Protein AF-A0A7C4NVC8-F1 (afdb_monomer_lite)

Foldseek 3Di:
DVVVVVVVCVVVVNDDPVVVVVVLVVLLVVLLVLLVVVVVVVADVVLSVLQNVLLVLLSVLQVVLVVVVHHCPPAADDDSVNLVVLSVVLVVCVVVPPVVSNVSSNVSSVRSNVRSVRSNVVSVVVVVVD

Sequence (130 aa):
MDALDGAVARLTDSVSKRGAFLDSTIDRLSDTIIILALIPLKYPSNIVITLLVSSLMVSYCRARAESLGLNLQSIGFVERAERILGIVITILVSYLNQALSIVTLLLLTILTVITFIHRFLYALSKLDNR

Structure (mmCIF, N/CA/C/O backbone):
data_AF-A0A7C4NVC8-F1
#
_entry.id   AF-A0A7C4NVC8-F1
#
loop_
_atom_site.group_PDB
_atom_site.id
_atom_site.type_symbol
_atom_site.label_atom_id
_atom_site.label_alt_id
_atom_site.label_comp_id
_atom_site.label_asym_id
_atom_site.label_entity_id
_atom_site.label_seq_id
_atom_site.pdbx_PDB_ins_code
_atom_site.Cartn_x
_atom_site.Cartn_y
_atom_site.Cartn_z
_atom_site.occupancy
_atom_site.B_iso_or_equiv
_atom_site.auth_seq_id
_atom_site.auth_comp_id
_atom_site.auth_asym_id
_atom_site.auth_atom_id
_atom_site.pdbx_PDB_model_num
ATOM 1 N N . MET A 1 1 ? -11.797 9.786 -5.385 1.00 43.50 1 MET A N 1
ATOM 2 C CA . MET A 1 1 ? -13.242 10.020 -5.190 1.00 43.50 1 MET A CA 1
ATOM 3 C C . MET A 1 1 ? -13.657 9.813 -3.726 1.00 43.50 1 MET A C 1
ATOM 5 O O . MET A 1 1 ? -14.548 10.521 -3.292 1.00 43.50 1 MET A O 1
ATOM 9 N N . ASP A 1 2 ? -12.924 9.040 -2.914 1.00 50.66 2 ASP A N 1
ATOM 10 C CA . ASP A 1 2 ? -13.241 8.769 -1.487 1.00 50.66 2 ASP A CA 1
ATOM 11 C C . ASP A 1 2 ? -13.295 9.970 -0.525 1.00 50.66 2 ASP A C 1
ATOM 13 O O . ASP A 1 2 ? -13.999 9.934 0.484 1.00 50.66 2 ASP A O 1
ATOM 17 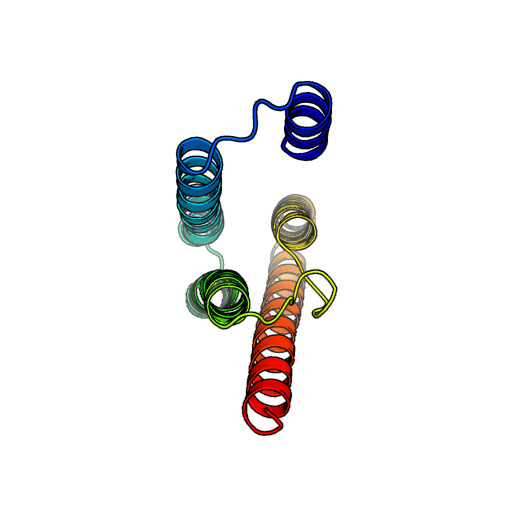N N . ALA A 1 3 ? -12.547 11.046 -0.788 1.00 47.88 3 ALA A N 1
ATOM 18 C CA . ALA A 1 3 ? -12.449 12.154 0.166 1.00 47.88 3 ALA A CA 1
ATOM 19 C C . ALA A 1 3 ? -13.758 12.959 0.293 1.00 47.88 3 ALA A C 1
ATOM 21 O O . ALA A 1 3 ? -14.071 13.447 1.380 1.00 47.88 3 ALA A O 1
ATOM 22 N N . LEU A 1 4 ? -14.521 13.083 -0.800 1.00 43.91 4 LEU A N 1
ATOM 23 C CA . LEU A 1 4 ? -15.762 13.862 -0.837 1.00 43.91 4 LEU A CA 1
ATOM 24 C C . LEU A 1 4 ? -16.954 13.044 -0.327 1.00 43.91 4 LEU A C 1
ATOM 26 O O . LEU A 1 4 ? -17.698 13.534 0.520 1.00 43.91 4 LEU A O 1
ATOM 30 N N . ASP A 1 5 ? -17.076 11.777 -0.728 1.00 57.44 5 ASP A N 1
ATOM 31 C CA . ASP A 1 5 ? -18.188 10.916 -0.300 1.00 57.44 5 ASP A CA 1
ATOM 32 C C . ASP A 1 5 ? -18.116 10.580 1.195 1.00 57.44 5 ASP A C 1
ATOM 34 O O . ASP A 1 5 ? -19.132 10.585 1.892 1.00 57.44 5 ASP A O 1
ATOM 38 N N . GLY A 1 6 ? -16.907 10.398 1.740 1.00 57.84 6 GLY A N 1
ATOM 39 C CA . GLY A 1 6 ? -16.717 10.217 3.179 1.00 57.84 6 GLY A CA 1
ATOM 40 C C . GLY A 1 6 ? -17.046 11.470 4.000 1.00 57.84 6 GLY A C 1
ATOM 41 O O . GLY A 1 6 ? -17.488 11.353 5.144 1.00 57.84 6 GLY A O 1
ATOM 42 N N . ALA A 1 7 ? -16.839 12.670 3.444 1.00 58.22 7 ALA A N 1
ATOM 43 C CA . ALA A 1 7 ? -17.200 13.927 4.101 1.00 58.22 7 ALA A CA 1
ATOM 44 C C . ALA A 1 7 ? -18.718 14.149 4.089 1.00 58.22 7 ALA A C 1
ATOM 46 O O . ALA A 1 7 ? -19.286 14.482 5.128 1.00 58.22 7 ALA A O 1
ATOM 47 N N . VAL A 1 8 ? -19.376 13.884 2.956 1.00 59.28 8 VAL A N 1
ATOM 48 C CA . VAL A 1 8 ? -20.838 13.963 2.829 1.00 59.28 8 VAL A CA 1
ATOM 49 C C . VAL A 1 8 ? -21.514 12.944 3.749 1.00 59.28 8 VAL A C 1
ATOM 51 O O . VAL A 1 8 ? -22.362 13.338 4.539 1.00 59.28 8 VAL A O 1
ATOM 54 N N . ALA A 1 9 ? -21.072 11.682 3.763 1.00 58.50 9 ALA A N 1
ATOM 55 C CA . ALA A 1 9 ? -21.668 10.635 4.600 1.00 58.50 9 ALA A CA 1
ATOM 56 C C . ALA A 1 9 ? -21.558 10.902 6.115 1.00 58.50 9 ALA A C 1
ATOM 58 O O . ALA A 1 9 ? -22.442 10.505 6.876 1.00 58.50 9 ALA A O 1
ATOM 59 N N . ARG A 1 10 ? -20.486 11.579 6.559 1.00 59.00 10 ARG A N 1
ATOM 60 C CA . ARG A 1 10 ? -20.319 12.031 7.955 1.00 59.00 10 ARG A CA 1
ATOM 61 C C . ARG A 1 10 ? -21.216 13.218 8.303 1.00 59.00 10 ARG A C 1
ATOM 63 O O . ARG A 1 10 ? -21.621 13.337 9.451 1.00 59.00 10 ARG A O 1
ATOM 70 N N . LEU A 1 11 ? -21.513 14.083 7.334 1.00 58.38 11 LEU A N 1
ATOM 71 C CA . LEU A 1 11 ? -22.423 15.220 7.505 1.00 58.38 11 LEU A CA 1
ATOM 72 C C . LEU A 1 11 ? -23.900 14.798 7.447 1.00 58.38 11 LEU A C 1
ATOM 74 O O . LEU A 1 11 ? -24.747 15.495 7.995 1.00 58.38 11 LEU A O 1
ATOM 78 N N . THR A 1 12 ? -24.209 13.666 6.807 1.00 64.19 12 THR A N 1
ATOM 79 C CA . THR A 1 12 ? -25.576 13.145 6.637 1.00 64.19 12 THR A CA 1
ATOM 80 C C . THR A 1 12 ? -25.936 11.996 7.584 1.00 64.19 12 THR A C 1
ATOM 82 O O . THR A 1 12 ? -26.975 11.370 7.393 1.00 64.19 12 THR A O 1
ATOM 85 N N . ASP A 1 13 ? -25.087 11.686 8.574 1.00 60.53 13 ASP A N 1
ATOM 86 C CA . ASP A 1 13 ? -25.258 10.585 9.546 1.00 60.53 13 ASP A CA 1
ATOM 87 C C . ASP A 1 13 ? -25.538 9.205 8.903 1.00 60.53 13 ASP A C 1
ATOM 89 O O . ASP A 1 13 ? -26.077 8.277 9.507 1.00 60.53 13 ASP A O 1
ATOM 93 N N . SER A 1 14 ? -25.147 9.041 7.638 1.00 61.00 14 SER A N 1
ATOM 94 C CA . SER A 1 14 ? -25.518 7.902 6.793 1.00 61.00 14 SER A CA 1
ATOM 95 C C . SER A 1 14 ? -24.422 6.834 6.710 1.00 61.00 14 SER A C 1
ATOM 97 O O . SER A 1 14 ? -24.427 5.992 5.806 1.00 61.00 14 SER A O 1
ATOM 99 N N . VAL A 1 15 ? -23.452 6.849 7.632 1.00 65.12 15 VAL A N 1
ATOM 100 C CA . VAL A 1 15 ? -22.343 5.884 7.654 1.00 65.12 15 VAL A CA 1
ATOM 101 C C . VAL A 1 15 ? -22.841 4.535 8.177 1.00 65.12 15 VAL A C 1
ATOM 103 O O . VAL A 1 15 ? -22.884 4.274 9.378 1.00 65.12 15 VAL A O 1
ATOM 106 N N . SER A 1 16 ? -23.215 3.635 7.266 1.00 82.88 16 SER A N 1
ATOM 107 C CA . SER A 1 16 ? -23.619 2.274 7.633 1.00 82.88 16 SER A CA 1
ATOM 108 C C . SER A 1 16 ? -22.412 1.339 7.780 1.00 82.88 16 SER A C 1
ATOM 110 O O . SER A 1 16 ? -21.500 1.335 6.951 1.00 82.88 16 SER A O 1
ATOM 112 N N . LYS A 1 17 ? -22.435 0.460 8.795 1.00 83.06 17 LYS A N 1
ATOM 113 C CA . LYS A 1 17 ? -21.409 -0.591 8.987 1.00 83.06 17 LYS A CA 1
ATOM 114 C C . LYS A 1 17 ? -21.258 -1.487 7.750 1.00 83.06 17 LYS A C 1
ATOM 116 O O . LYS A 1 17 ? -20.152 -1.883 7.400 1.00 83.06 17 LYS A O 1
ATOM 121 N N . ARG A 1 18 ? -22.376 -1.773 7.069 1.00 88.06 18 ARG A N 1
ATOM 122 C CA . ARG A 1 18 ? -22.405 -2.538 5.815 1.00 88.06 18 ARG A CA 1
ATOM 123 C C . ARG A 1 18 ? -21.678 -1.804 4.688 1.00 88.06 18 ARG A C 1
ATOM 125 O O . ARG A 1 18 ? -20.898 -2.434 3.983 1.00 88.06 18 ARG A O 1
ATOM 132 N N . GLY A 1 19 ? -21.926 -0.503 4.529 1.00 87.62 19 GLY A N 1
ATOM 133 C CA . GLY A 1 19 ? -21.266 0.330 3.524 1.00 87.62 19 GLY A CA 1
ATOM 134 C C . GLY A 1 19 ? -19.759 0.390 3.746 1.00 87.62 19 GLY A C 1
ATOM 135 O O . GLY A 1 19 ? -19.010 0.083 2.831 1.00 87.62 19 GLY A O 1
ATOM 136 N N . ALA A 1 20 ? -19.321 0.656 4.980 1.00 84.56 20 ALA A N 1
ATOM 137 C CA . ALA A 1 20 ? -17.898 0.685 5.323 1.00 84.56 20 ALA A CA 1
ATOM 138 C C . ALA A 1 20 ? -17.187 -0.660 5.060 1.00 84.56 20 ALA A C 1
ATOM 140 O O . ALA A 1 20 ? -16.057 -0.689 4.572 1.00 84.56 20 ALA A O 1
ATOM 141 N N . PHE A 1 21 ? -17.845 -1.789 5.351 1.00 87.50 21 PHE A N 1
ATOM 142 C CA . PHE A 1 21 ? -17.309 -3.116 5.033 1.00 87.50 21 PHE A CA 1
ATOM 143 C C . PHE A 1 21 ? -17.210 -3.361 3.520 1.00 87.50 21 PHE A C 1
ATOM 145 O O . PHE A 1 21 ? -16.195 -3.868 3.043 1.00 87.50 21 PHE A O 1
ATOM 152 N N . LEU A 1 22 ? -18.249 -2.997 2.764 1.00 91.12 22 LEU A N 1
ATOM 153 C CA . LEU A 1 22 ? -18.261 -3.155 1.311 1.00 91.12 22 LEU A CA 1
ATOM 154 C C . LEU A 1 22 ? -17.181 -2.291 0.651 1.00 91.12 22 LEU A C 1
ATOM 156 O O . LEU A 1 22 ? -16.371 -2.822 -0.098 1.00 91.12 22 LEU A O 1
ATOM 160 N N . ASP A 1 23 ? -17.149 -1.000 0.974 1.00 87.25 23 ASP A N 1
ATOM 161 C CA . ASP A 1 23 ? -16.194 -0.016 0.458 1.00 87.25 23 ASP A CA 1
ATOM 162 C C . ASP A 1 23 ? -14.752 -0.465 0.701 1.00 87.25 23 ASP A C 1
ATOM 164 O O . AS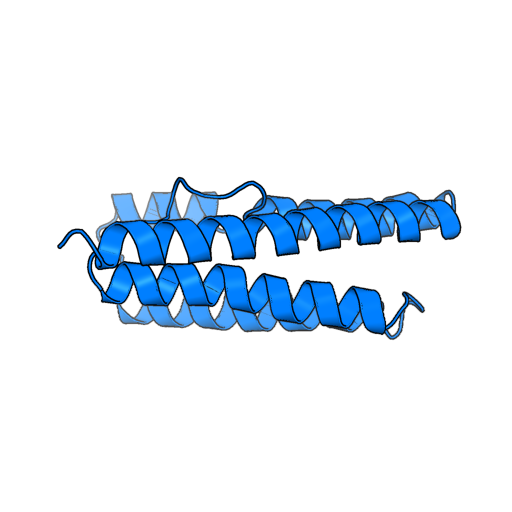P A 1 23 ? -13.981 -0.681 -0.235 1.00 87.25 23 ASP A O 1
ATOM 168 N N . SER A 1 24 ? -14.437 -0.790 1.960 1.00 86.88 24 SER A N 1
ATOM 169 C CA . SER A 1 24 ? -13.115 -1.299 2.300 1.00 86.88 24 SER A CA 1
ATOM 170 C C . SER A 1 24 ? -12.776 -2.582 1.540 1.00 86.88 24 SER A C 1
ATOM 172 O O . SER A 1 24 ? -11.658 -2.693 1.051 1.00 86.88 24 SER A O 1
ATOM 174 N N . THR A 1 25 ? -13.701 -3.529 1.375 1.00 92.25 25 THR A N 1
ATOM 175 C CA . THR A 1 25 ? -13.442 -4.775 0.630 1.00 92.25 25 THR A CA 1
ATOM 176 C C . THR A 1 25 ? -13.187 -4.521 -0.858 1.00 92.25 25 THR A C 1
ATOM 178 O O . THR A 1 25 ? -12.223 -5.056 -1.415 1.00 92.25 25 THR A O 1
ATOM 181 N N . ILE A 1 26 ? -14.013 -3.689 -1.499 1.00 94.50 26 ILE A N 1
ATOM 182 C CA . ILE A 1 26 ? -13.880 -3.346 -2.920 1.00 94.50 26 ILE A CA 1
ATOM 183 C C . ILE A 1 26 ? -12.582 -2.578 -3.178 1.00 94.50 26 ILE A C 1
ATOM 185 O O . ILE A 1 26 ? -11.913 -2.853 -4.174 1.00 94.50 26 ILE A O 1
ATOM 189 N N . ASP A 1 27 ? -12.151 -1.721 -2.254 1.00 90.31 27 ASP A N 1
ATOM 190 C CA . ASP A 1 27 ? -10.848 -1.061 -2.335 1.00 90.31 27 ASP A CA 1
ATOM 191 C C . ASP A 1 27 ? -9.686 -2.056 -2.417 1.00 90.31 27 ASP A C 1
ATOM 193 O O . ASP A 1 27 ? -8.798 -1.886 -3.249 1.00 90.31 27 ASP A O 1
ATOM 197 N N . ARG A 1 28 ? -9.689 -3.129 -1.608 1.00 93.38 28 ARG A N 1
ATOM 198 C CA . ARG A 1 28 ? -8.598 -4.130 -1.646 1.00 93.38 28 ARG A CA 1
ATOM 199 C C . ARG A 1 28 ? -8.618 -4.914 -2.952 1.00 93.38 28 ARG A C 1
ATOM 201 O O . ARG A 1 28 ? -7.554 -5.256 -3.471 1.00 93.38 28 ARG A O 1
ATOM 208 N N . LEU A 1 29 ? -9.807 -5.201 -3.483 1.00 95.81 29 LEU A N 1
ATOM 209 C CA . LEU A 1 29 ? -9.947 -5.843 -4.787 1.00 95.81 29 LEU A CA 1
ATOM 210 C C . LEU A 1 29 ? -9.413 -4.934 -5.904 1.00 95.81 29 LEU A C 1
ATOM 212 O O . LEU A 1 29 ? -8.623 -5.388 -6.730 1.00 95.81 29 LEU A O 1
ATOM 216 N N . SER A 1 30 ? -9.790 -3.655 -5.884 1.00 94.75 30 SER A N 1
ATOM 217 C CA . SER A 1 30 ? -9.317 -2.637 -6.827 1.00 94.75 30 SER A CA 1
ATOM 218 C C . SER A 1 30 ? -7.793 -2.503 -6.787 1.00 94.75 30 SER A C 1
ATOM 220 O O . SER A 1 30 ? -7.131 -2.669 -7.813 1.00 94.75 30 SER A O 1
ATOM 222 N N . ASP A 1 31 ? -7.214 -2.332 -5.595 1.00 93.81 31 ASP A N 1
ATOM 223 C CA . ASP A 1 31 ? -5.764 -2.234 -5.403 1.00 93.81 31 ASP A CA 1
ATOM 224 C C . ASP A 1 31 ? -5.043 -3.494 -5.919 1.00 93.81 31 ASP A C 1
ATOM 226 O O . ASP A 1 31 ? -3.996 -3.399 -6.561 1.00 93.81 31 ASP A O 1
ATOM 230 N N . THR A 1 32 ? -5.618 -4.680 -5.686 1.00 97.19 32 THR A N 1
ATOM 231 C CA . THR A 1 32 ? -5.059 -5.956 -6.162 1.00 97.19 32 THR A CA 1
ATOM 232 C C . THR A 1 32 ? -5.019 -6.017 -7.685 1.00 97.19 32 THR A C 1
ATOM 234 O O . THR A 1 32 ? -3.987 -6.374 -8.255 1.00 97.19 32 THR A O 1
ATOM 237 N N . ILE A 1 33 ? -6.113 -5.641 -8.351 1.00 98.00 33 ILE A N 1
ATOM 238 C CA . ILE A 1 33 ? -6.199 -5.624 -9.816 1.00 98.00 33 ILE A CA 1
ATOM 239 C C . ILE A 1 33 ? -5.197 -4.621 -10.398 1.00 98.00 33 ILE A C 1
ATOM 241 O O . ILE A 1 33 ? -4.451 -4.970 -11.314 1.00 98.00 33 ILE A O 1
ATOM 245 N N . ILE A 1 34 ? -5.136 -3.406 -9.841 1.00 97.12 34 ILE A N 1
ATOM 246 C CA . ILE A 1 34 ? -4.219 -2.347 -10.289 1.00 97.12 34 ILE A CA 1
ATOM 247 C C . ILE A 1 34 ? -2.761 -2.805 -10.177 1.00 97.12 34 ILE A C 1
ATOM 249 O O . ILE A 1 34 ? -1.990 -2.638 -11.122 1.00 97.12 34 ILE A O 1
ATOM 253 N N . ILE A 1 35 ? -2.372 -3.411 -9.051 1.00 98.25 35 ILE A N 1
ATOM 254 C CA . ILE A 1 35 ? -0.995 -3.879 -8.853 1.00 98.25 35 ILE A CA 1
ATOM 255 C C . ILE A 1 35 ? -0.682 -5.054 -9.790 1.00 98.25 35 ILE A C 1
ATOM 257 O O . ILE A 1 35 ? 0.361 -5.050 -10.442 1.00 98.25 35 ILE A O 1
ATOM 261 N N . LEU A 1 36 ? -1.577 -6.041 -9.917 1.00 98.31 36 LEU A N 1
ATOM 262 C CA . LEU A 1 36 ? -1.361 -7.194 -10.801 1.00 98.31 36 LEU A CA 1
ATOM 263 C C . LEU A 1 36 ? -1.269 -6.806 -12.281 1.00 98.31 36 LEU A C 1
ATOM 265 O O . LEU A 1 36 ? -0.532 -7.458 -13.024 1.00 98.31 36 LEU A O 1
ATOM 269 N N . ALA A 1 37 ? -1.941 -5.732 -12.705 1.00 97.88 37 ALA A N 1
ATOM 270 C CA . ALA A 1 37 ? -1.853 -5.211 -14.068 1.00 97.88 37 ALA A CA 1
ATOM 271 C C . ALA A 1 37 ? -0.425 -4.781 -14.467 1.00 97.88 37 ALA A C 1
ATOM 273 O O . ALA A 1 37 ? -0.117 -4.715 -15.656 1.00 97.88 37 ALA A O 1
ATOM 274 N N . LEU A 1 38 ? 0.490 -4.576 -13.512 1.00 98.06 38 LEU A N 1
ATOM 275 C CA . LEU A 1 38 ? 1.900 -4.301 -13.806 1.00 98.06 38 LEU A CA 1
ATOM 276 C C . LEU A 1 38 ? 2.636 -5.513 -14.415 1.00 98.06 38 LEU A C 1
ATOM 278 O O . LEU A 1 38 ? 3.593 -5.335 -15.169 1.00 98.06 38 LEU A O 1
ATOM 282 N N . ILE A 1 39 ? 2.187 -6.745 -14.152 1.00 98.00 39 ILE A N 1
ATOM 283 C CA . ILE A 1 39 ? 2.800 -7.964 -14.711 1.00 98.00 39 ILE A CA 1
ATOM 284 C C . ILE A 1 39 ? 2.661 -8.029 -16.243 1.00 98.00 39 ILE A C 1
ATOM 286 O O . ILE A 1 39 ? 3.685 -8.164 -16.921 1.00 98.00 39 ILE A O 1
ATOM 290 N N . PRO A 1 40 ? 1.454 -7.924 -16.842 1.00 97.56 40 PRO A N 1
ATOM 291 C CA . PRO A 1 40 ? 1.329 -7.898 -18.299 1.00 97.56 40 PRO A CA 1
ATOM 292 C C . PRO A 1 40 ? 2.021 -6.679 -18.931 1.00 97.56 40 PRO A C 1
ATOM 294 O O . PRO A 1 40 ? 2.500 -6.792 -20.059 1.00 97.56 40 PRO A O 1
ATOM 297 N N . LEU A 1 41 ? 2.188 -5.577 -18.185 1.00 96.50 41 LEU A N 1
ATOM 298 C CA . LEU A 1 41 ? 3.015 -4.418 -18.564 1.00 96.50 41 LEU A CA 1
ATOM 299 C C . LEU A 1 41 ? 4.535 -4.667 -18.470 1.00 96.50 41 LEU A C 1
ATOM 301 O O . LEU A 1 41 ? 5.325 -3.740 -18.630 1.00 96.50 41 LEU A O 1
ATOM 305 N N . LYS A 1 42 ? 4.961 -5.919 -18.255 1.00 96.50 42 LYS A N 1
ATOM 306 C CA . LYS A 1 42 ? 6.364 -6.366 -18.240 1.00 96.50 42 LYS A CA 1
ATOM 307 C C . LYS A 1 42 ? 7.202 -5.813 -17.083 1.00 96.50 42 LYS A C 1
ATOM 309 O O . LYS A 1 42 ? 8.430 -5.832 -17.162 1.00 96.50 42 LYS A O 1
ATOM 314 N N . TYR A 1 43 ? 6.574 -5.387 -15.986 1.00 98.19 43 TYR A N 1
ATOM 315 C CA . TYR A 1 43 ? 7.311 -5.132 -14.748 1.00 98.19 43 TYR A CA 1
ATOM 316 C C . TYR A 1 43 ? 7.758 -6.446 -14.085 1.00 98.19 43 TYR A C 1
ATOM 318 O O . TYR A 1 43 ? 7.074 -7.466 -14.219 1.00 98.19 43 TYR A O 1
ATOM 326 N N . PRO A 1 44 ? 8.886 -6.451 -13.346 1.00 98.06 44 PRO A N 1
ATOM 327 C CA . PRO A 1 44 ? 9.388 -7.662 -12.704 1.00 98.06 44 PRO A CA 1
ATOM 328 C C . PRO A 1 44 ? 8.380 -8.224 -11.693 1.00 98.06 44 PRO A C 1
ATOM 330 O O . PRO A 1 44 ? 8.003 -7.555 -10.727 1.00 98.06 44 PRO A O 1
ATOM 333 N N . SER A 1 45 ? 7.944 -9.467 -11.909 1.00 98.19 45 SER A N 1
ATOM 334 C CA . SER A 1 45 ? 6.867 -10.096 -11.133 1.00 98.19 45 SER A CA 1
ATOM 335 C C . SER A 1 45 ? 7.191 -10.198 -9.644 1.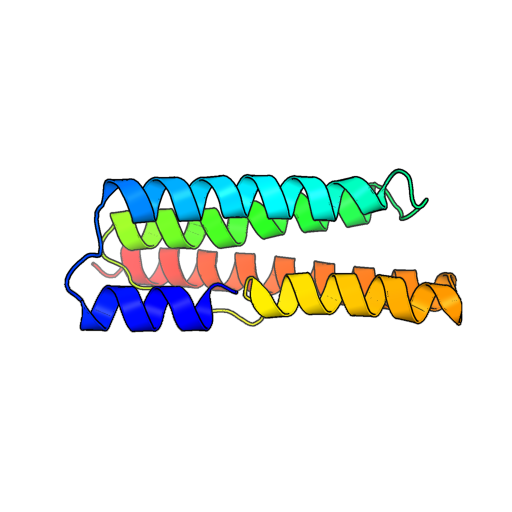00 98.19 45 SER A C 1
ATOM 337 O O . SER A 1 45 ? 6.309 -10.005 -8.817 1.00 98.19 45 SER A O 1
ATOM 339 N N . ASN A 1 46 ? 8.455 -10.425 -9.285 1.00 98.25 46 ASN A N 1
ATOM 340 C CA . ASN A 1 46 ? 8.919 -10.443 -7.900 1.00 98.25 46 ASN A CA 1
ATOM 341 C C . ASN A 1 46 ? 8.654 -9.112 -7.174 1.00 98.25 46 ASN A C 1
ATOM 343 O O . ASN A 1 46 ? 8.198 -9.120 -6.031 1.00 98.25 46 ASN A O 1
ATOM 347 N N . ILE A 1 47 ? 8.888 -7.975 -7.835 1.00 98.38 47 ILE A N 1
ATOM 348 C CA . ILE A 1 47 ? 8.637 -6.643 -7.264 1.00 98.38 47 ILE A CA 1
ATOM 349 C C . ILE A 1 47 ? 7.131 -6.418 -7.133 1.00 98.38 47 ILE A C 1
ATOM 351 O O . ILE A 1 47 ? 6.656 -6.026 -6.069 1.00 98.38 47 ILE A O 1
ATOM 355 N N . VAL A 1 48 ? 6.371 -6.735 -8.185 1.00 98.56 48 VAL A N 1
ATOM 356 C CA . VAL A 1 48 ? 4.912 -6.564 -8.205 1.00 98.56 48 VAL A CA 1
ATOM 357 C C . VAL A 1 48 ? 4.230 -7.409 -7.124 1.00 98.56 48 VAL A C 1
ATOM 359 O O . VAL A 1 48 ? 3.395 -6.901 -6.379 1.00 98.56 48 VAL A O 1
ATOM 362 N N . ILE A 1 49 ? 4.620 -8.678 -6.982 1.00 98.62 49 ILE A N 1
ATOM 363 C CA . ILE A 1 49 ? 4.099 -9.580 -5.946 1.00 98.62 49 ILE A CA 1
ATOM 364 C C . ILE A 1 49 ? 4.469 -9.062 -4.550 1.00 98.62 49 ILE A C 1
ATOM 366 O O . ILE A 1 49 ? 3.623 -9.060 -3.657 1.00 98.62 49 ILE A O 1
ATOM 370 N N . THR A 1 50 ? 5.695 -8.563 -4.359 1.00 98.56 50 THR A N 1
ATOM 371 C CA . THR A 1 50 ? 6.123 -7.981 -3.075 1.00 98.56 50 THR A CA 1
ATOM 372 C C . THR A 1 50 ? 5.298 -6.744 -2.719 1.00 98.56 50 THR A C 1
ATOM 374 O O . THR A 1 50 ? 4.852 -6.612 -1.575 1.00 98.56 50 THR A O 1
ATOM 377 N N . LEU A 1 51 ? 5.041 -5.860 -3.688 1.00 98.31 51 LEU A N 1
ATOM 378 C CA . LEU A 1 51 ? 4.181 -4.690 -3.510 1.00 98.31 51 LEU A CA 1
ATOM 379 C C . LEU A 1 51 ? 2.746 -5.101 -3.168 1.00 98.31 51 LEU A C 1
ATOM 381 O O . LEU A 1 51 ? 2.159 -4.530 -2.248 1.00 98.31 51 LEU A O 1
ATOM 385 N N . LEU A 1 52 ? 2.201 -6.100 -3.867 1.00 98.38 52 LEU A N 1
ATOM 386 C CA . LEU A 1 52 ? 0.853 -6.617 -3.636 1.00 98.38 52 LEU A CA 1
ATOM 387 C C . LEU A 1 52 ? 0.702 -7.169 -2.219 1.00 98.38 52 LEU A C 1
ATOM 389 O O . LEU A 1 52 ? -0.162 -6.715 -1.468 1.00 98.38 52 LEU A O 1
ATOM 393 N N . VAL A 1 53 ? 1.560 -8.119 -1.839 1.00 98.31 53 VAL A N 1
ATOM 394 C CA . VAL A 1 53 ? 1.524 -8.749 -0.513 1.00 98.31 53 VAL A CA 1
ATOM 395 C C . VAL A 1 53 ? 1.666 -7.687 0.570 1.00 98.31 53 VAL A C 1
ATOM 397 O O . VAL A 1 53 ? 0.866 -7.641 1.501 1.00 98.31 53 VAL A O 1
ATOM 400 N N . SER A 1 54 ? 2.629 -6.779 0.421 1.00 97.06 54 SER A N 1
ATOM 401 C CA . SER A 1 54 ? 2.871 -5.745 1.427 1.00 97.06 54 SER A CA 1
ATOM 402 C C . SER A 1 54 ? 1.718 -4.735 1.504 1.00 97.06 54 SER A C 1
ATOM 404 O O . SER A 1 54 ? 1.351 -4.322 2.600 1.00 97.06 54 SER A O 1
ATOM 406 N N . SER A 1 55 ? 1.082 -4.387 0.378 1.00 95.94 55 SER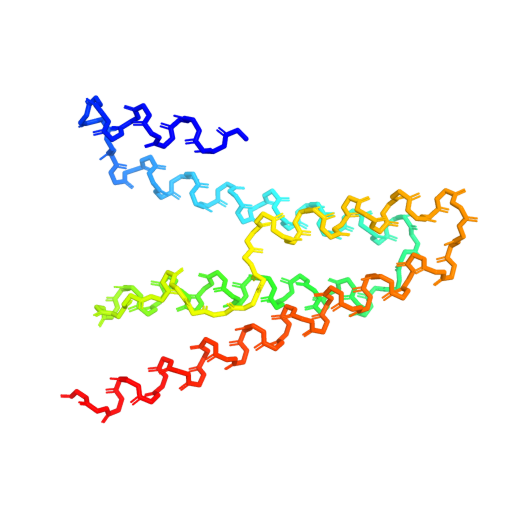 A N 1
ATOM 407 C CA . SER A 1 55 ? -0.129 -3.550 0.338 1.00 95.94 55 SER A CA 1
ATOM 408 C C . SER A 1 55 ? -1.285 -4.176 1.127 1.00 95.94 55 SER A C 1
ATOM 410 O O . SER A 1 55 ? -1.898 -3.528 1.984 1.00 95.94 55 SER A O 1
ATOM 412 N N . LEU A 1 56 ? -1.540 -5.468 0.896 1.00 96.00 56 LEU A N 1
ATOM 413 C CA . LEU A 1 56 ? -2.566 -6.217 1.620 1.00 96.00 56 LEU A CA 1
ATOM 414 C C . LEU A 1 56 ? -2.234 -6.317 3.113 1.00 96.00 56 LEU A C 1
ATOM 416 O O . LEU A 1 56 ? -3.123 -6.141 3.946 1.00 96.00 56 LEU A O 1
ATOM 420 N N . MET A 1 57 ? -0.963 -6.522 3.466 1.00 96.44 57 MET A N 1
ATOM 421 C CA . MET A 1 57 ? -0.521 -6.586 4.860 1.00 96.44 57 MET A CA 1
ATOM 422 C C . MET A 1 57 ? -0.627 -5.239 5.591 1.00 96.44 57 MET A C 1
ATOM 424 O O . MET A 1 57 ? -1.036 -5.223 6.752 1.00 96.44 57 MET A O 1
ATOM 428 N N . VAL A 1 58 ? -0.357 -4.105 4.932 1.00 94.50 58 VAL A N 1
ATOM 429 C CA . VAL A 1 58 ? -0.607 -2.760 5.496 1.00 94.50 58 VAL A CA 1
ATOM 430 C C . VAL A 1 58 ? -2.088 -2.588 5.856 1.00 94.50 58 VAL A C 1
ATOM 432 O O . VAL A 1 58 ? -2.410 -2.107 6.949 1.00 94.50 58 VAL A O 1
ATOM 435 N N . SER A 1 59 ? -2.986 -2.995 4.955 1.00 92.06 59 SER A N 1
ATOM 436 C CA . SER A 1 59 ? -4.439 -2.918 5.151 1.00 92.06 59 SER A CA 1
ATOM 437 C C . SER A 1 59 ? -4.938 -3.881 6.230 1.00 92.06 59 SER A C 1
ATOM 439 O O . SER A 1 59 ? -5.763 -3.501 7.063 1.00 92.06 59 SER A O 1
ATOM 441 N N . TYR A 1 60 ? -4.429 -5.114 6.238 1.00 93.81 60 TYR A N 1
ATOM 442 C CA . TYR A 1 60 ? -4.807 -6.140 7.206 1.00 93.81 60 TYR A CA 1
ATOM 443 C C . TYR A 1 60 ? -4.323 -5.799 8.615 1.00 93.81 60 TYR A C 1
ATOM 445 O O . TYR A 1 60 ? -5.105 -5.872 9.558 1.00 93.81 60 TYR A O 1
ATOM 453 N N . CYS A 1 61 ? -3.065 -5.371 8.762 1.00 93.50 61 CYS A N 1
ATOM 454 C CA . CYS A 1 61 ? -2.506 -4.976 10.053 1.00 93.50 61 CYS A CA 1
ATOM 455 C C . CYS A 1 61 ? -3.344 -3.863 10.697 1.00 93.50 61 CYS A C 1
ATOM 457 O O . CYS A 1 61 ? -3.701 -3.971 11.869 1.00 93.50 61 CYS A O 1
ATOM 459 N N . ARG A 1 62 ? -3.753 -2.858 9.909 1.00 90.31 62 ARG A N 1
ATOM 460 C CA . ARG A 1 62 ? -4.665 -1.801 10.366 1.00 90.31 62 ARG A CA 1
ATOM 461 C C . ARG A 1 62 ? -6.019 -2.350 10.809 1.00 90.31 62 ARG A C 1
ATOM 463 O O . ARG A 1 62 ? -6.406 -2.118 11.948 1.00 90.31 62 ARG A O 1
ATOM 470 N N . ALA A 1 63 ? -6.703 -3.108 9.952 1.00 90.81 63 ALA A N 1
ATOM 471 C CA . ALA A 1 63 ? -8.020 -3.658 10.281 1.00 90.81 63 ALA A CA 1
ATOM 472 C C . ALA A 1 63 ? -7.975 -4.569 11.523 1.00 90.81 63 ALA A C 1
ATOM 474 O O . ALA A 1 63 ? -8.856 -4.513 12.383 1.00 90.81 63 ALA A O 1
ATOM 475 N N . ARG A 1 64 ? -6.924 -5.389 11.652 1.00 93.56 64 ARG A N 1
ATOM 476 C CA . ARG A 1 64 ? -6.745 -6.282 12.798 1.00 93.56 64 ARG A CA 1
ATOM 477 C C . ARG A 1 64 ? -6.447 -5.504 14.077 1.00 93.56 64 ARG A C 1
ATOM 479 O O . ARG A 1 64 ? -7.055 -5.808 15.099 1.00 93.56 64 ARG A O 1
ATOM 486 N N . ALA A 1 65 ? -5.572 -4.504 14.028 1.00 91.00 65 ALA A N 1
ATOM 487 C CA . ALA A 1 65 ? -5.290 -3.645 15.175 1.00 91.00 65 ALA A CA 1
ATOM 488 C C . ALA A 1 65 ? -6.548 -2.888 15.637 1.00 91.00 65 ALA A C 1
ATOM 490 O O . ALA A 1 65 ? -6.862 -2.910 16.826 1.00 91.00 65 ALA A O 1
ATOM 491 N N . GLU A 1 66 ? -7.325 -2.326 14.704 1.00 89.56 66 GLU A N 1
ATOM 492 C CA . GLU A 1 66 ? -8.596 -1.647 15.001 1.00 89.56 66 GLU A CA 1
ATOM 493 C C . GLU A 1 66 ? -9.601 -2.607 15.663 1.00 89.56 66 GLU A C 1
ATOM 495 O O . GLU A 1 66 ? -10.239 -2.240 16.651 1.00 89.56 66 GLU A O 1
ATOM 500 N N . SER A 1 67 ? -9.670 -3.870 15.218 1.00 89.44 67 SER A N 1
ATOM 501 C CA . SER A 1 67 ? -10.516 -4.897 15.854 1.00 89.44 67 SER A CA 1
ATOM 502 C C . SER A 1 67 ? -10.095 -5.263 17.286 1.00 89.44 67 SER A C 1
ATOM 504 O O . SER A 1 67 ? -10.916 -5.746 18.060 1.00 89.44 67 SER A O 1
ATOM 506 N N . LEU A 1 68 ? -8.831 -5.015 17.645 1.00 92.31 68 LEU A N 1
ATOM 507 C CA . LEU A 1 68 ? -8.276 -5.207 18.990 1.00 92.31 68 LEU A CA 1
ATOM 508 C C . LEU A 1 68 ? -8.297 -3.904 19.816 1.00 92.31 68 LEU A C 1
ATOM 510 O O . LEU A 1 68 ? -7.706 -3.827 20.894 1.00 92.31 68 LEU A O 1
ATOM 514 N N . GLY A 1 69 ? -8.962 -2.855 19.320 1.00 87.69 69 GLY A N 1
ATOM 515 C CA . GLY A 1 69 ? -9.082 -1.572 20.010 1.00 87.69 69 GLY A CA 1
ATOM 516 C C . GLY A 1 69 ? -7.815 -0.711 19.962 1.00 87.69 69 GLY A C 1
ATOM 517 O O . GLY A 1 69 ? -7.601 0.101 20.869 1.00 87.69 69 GLY A O 1
ATOM 518 N N . LEU A 1 70 ? -6.956 -0.898 18.953 1.00 88.12 70 LEU A N 1
ATOM 519 C CA . LEU A 1 70 ? -5.824 -0.020 18.640 1.00 88.12 70 LEU A CA 1
ATOM 520 C C . LEU A 1 70 ? -6.099 0.780 17.364 1.00 88.12 70 LEU A C 1
ATOM 522 O O . LEU A 1 70 ? -6.414 0.211 16.326 1.00 88.12 70 LEU A O 1
ATOM 526 N N . ASN A 1 71 ? -5.921 2.100 17.409 1.00 82.94 71 ASN A N 1
ATOM 527 C CA . ASN A 1 71 ? -6.036 2.945 16.221 1.00 82.94 71 ASN A CA 1
ATOM 528 C C . ASN A 1 71 ? -4.654 3.129 15.562 1.00 82.94 71 ASN A C 1
ATOM 530 O O . ASN A 1 71 ? -3.726 3.605 16.212 1.00 82.94 71 ASN A O 1
ATOM 534 N N . LEU A 1 72 ? -4.529 2.760 14.280 1.00 78.44 72 LEU A N 1
ATOM 535 C CA . LEU A 1 72 ? -3.301 2.900 13.479 1.00 78.44 72 LEU A CA 1
ATOM 536 C C . LEU A 1 72 ? -3.407 3.957 12.360 1.00 78.44 72 LEU A C 1
ATOM 538 O O . LEU A 1 72 ? -2.557 3.985 11.471 1.00 78.44 72 LEU A O 1
ATOM 542 N N . GLN A 1 73 ? -4.429 4.819 12.373 1.00 67.31 73 GLN A N 1
ATOM 543 C CA . GLN A 1 73 ? -4.699 5.802 11.309 1.00 67.31 73 GLN A CA 1
ATOM 544 C C . GLN A 1 73 ? -3.542 6.772 11.028 1.00 67.31 73 GLN A C 1
ATOM 546 O O . GLN A 1 73 ? -3.440 7.261 9.913 1.00 67.31 73 GLN A O 1
ATOM 551 N N . SER A 1 7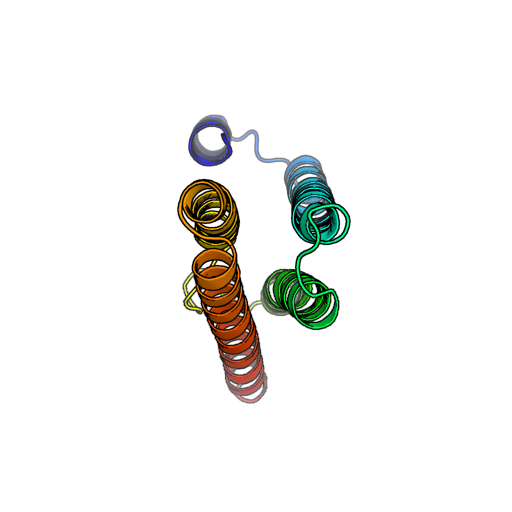4 ? -2.667 7.042 11.999 1.00 64.06 74 SER A N 1
ATOM 552 C CA . SER A 1 74 ? -1.552 7.994 11.872 1.00 64.06 74 SER A CA 1
ATOM 553 C C . SER A 1 74 ? -0.169 7.337 11.789 1.00 64.06 74 SER A C 1
ATOM 555 O O . SER A 1 74 ? 0.846 8.017 11.918 1.00 64.06 74 SER A O 1
ATOM 557 N N . ILE A 1 75 ? -0.100 6.013 11.616 1.00 71.75 75 ILE A N 1
ATOM 558 C CA . ILE A 1 75 ? 1.153 5.262 11.760 1.00 71.75 75 ILE A CA 1
ATOM 559 C C . ILE A 1 75 ? 1.525 4.631 10.429 1.00 71.75 75 ILE A C 1
ATOM 561 O O . ILE A 1 75 ? 0.780 3.807 9.909 1.00 71.75 75 ILE A O 1
ATOM 565 N N . GLY A 1 76 ? 2.680 4.993 9.873 1.00 67.38 76 GLY A N 1
ATOM 566 C CA . GLY A 1 76 ? 3.149 4.516 8.568 1.00 67.38 76 GLY A CA 1
ATOM 567 C C . GLY A 1 76 ? 3.526 5.656 7.623 1.00 67.38 76 GLY A C 1
ATOM 568 O O . GLY A 1 76 ? 3.197 6.804 7.888 1.00 67.38 76 GLY A O 1
ATOM 569 N N . PHE A 1 77 ? 4.236 5.333 6.540 1.00 73.69 77 PHE A N 1
ATOM 570 C CA . PHE A 1 77 ? 4.745 6.330 5.586 1.00 73.69 77 PHE A CA 1
ATOM 571 C C . PHE A 1 77 ? 3.939 6.382 4.287 1.00 73.69 77 PHE A C 1
ATOM 573 O O . PHE A 1 77 ? 3.844 7.433 3.667 1.00 73.69 77 PHE A O 1
ATOM 580 N N . VAL A 1 78 ? 3.389 5.242 3.860 1.00 79.75 78 VAL A N 1
ATOM 581 C CA . VAL A 1 78 ? 2.649 5.104 2.600 1.00 79.75 78 VAL A CA 1
ATOM 582 C C . VAL A 1 78 ? 1.277 4.518 2.886 1.00 79.75 78 VAL A C 1
ATOM 584 O O . VAL A 1 78 ? 1.155 3.341 3.247 1.00 79.75 78 VAL A O 1
ATOM 587 N N . GLU A 1 79 ? 0.239 5.324 2.695 1.00 87.06 79 GLU A N 1
ATOM 588 C CA . GLU A 1 79 ? -1.137 4.856 2.729 1.00 87.06 79 GLU A CA 1
ATOM 589 C C . GLU A 1 79 ? -1.618 4.492 1.318 1.00 87.06 79 GLU A C 1
ATOM 591 O O . GLU A 1 79 ? -0.838 4.221 0.398 1.00 87.06 79 GLU A O 1
ATOM 596 N N . ARG A 1 80 ? -2.935 4.359 1.154 1.00 86.94 80 ARG A N 1
ATOM 597 C CA . ARG A 1 80 ? -3.527 3.936 -0.113 1.00 86.94 80 ARG A CA 1
ATOM 598 C C . ARG A 1 80 ? -3.362 4.997 -1.201 1.00 86.94 80 ARG A C 1
ATOM 600 O O . ARG A 1 80 ? -3.009 4.651 -2.327 1.00 86.94 80 ARG A O 1
ATOM 607 N N . ALA A 1 81 ? -3.581 6.268 -0.869 1.00 88.50 81 ALA A N 1
ATOM 608 C CA . ALA A 1 81 ? -3.501 7.359 -1.835 1.00 88.50 81 ALA A CA 1
ATOM 609 C C . ALA A 1 81 ? -2.085 7.485 -2.417 1.00 88.50 81 ALA A C 1
ATOM 611 O O . ALA A 1 81 ? -1.920 7.520 -3.636 1.00 88.50 81 ALA A O 1
ATOM 612 N N . GLU A 1 82 ? -1.058 7.452 -1.567 1.00 92.06 82 GLU A N 1
ATOM 613 C CA . GLU A 1 82 ? 0.348 7.521 -1.974 1.00 92.06 82 GLU A CA 1
ATOM 614 C C . GLU A 1 82 ? 0.746 6.307 -2.813 1.00 92.06 82 GLU A C 1
ATOM 616 O O . GLU A 1 82 ? 1.532 6.434 -3.749 1.00 92.06 82 GLU A O 1
ATOM 621 N N . ARG A 1 83 ? 0.178 5.130 -2.525 1.00 93.62 83 ARG A N 1
ATOM 622 C CA . ARG A 1 83 ? 0.417 3.921 -3.319 1.00 93.62 83 ARG A CA 1
ATOM 623 C C . ARG A 1 83 ? -0.132 4.040 -4.732 1.00 93.62 83 ARG A C 1
ATOM 625 O O . ARG A 1 83 ? 0.586 3.737 -5.683 1.00 93.62 83 ARG A O 1
ATOM 632 N N . ILE A 1 84 ? -1.377 4.493 -4.872 1.00 94.12 84 ILE A N 1
ATOM 633 C CA . ILE A 1 84 ? -1.996 4.708 -6.185 1.00 94.12 84 ILE A CA 1
ATOM 634 C C . ILE A 1 84 ? -1.223 5.786 -6.951 1.00 94.12 84 ILE A C 1
ATOM 636 O O . ILE A 1 84 ? -0.867 5.569 -8.108 1.00 94.12 84 ILE A O 1
ATOM 640 N N . LEU A 1 85 ? -0.884 6.902 -6.298 1.00 95.62 85 LEU A N 1
ATOM 641 C CA . LEU A 1 85 ? -0.056 7.953 -6.896 1.00 95.62 85 LEU A CA 1
ATOM 642 C C . LEU A 1 85 ? 1.315 7.424 -7.332 1.00 95.62 85 LEU A C 1
ATOM 644 O O . LEU A 1 85 ? 1.757 7.729 -8.435 1.00 95.62 85 LEU A O 1
ATOM 648 N N . GLY A 1 86 ? 1.964 6.594 -6.516 1.00 97.06 86 GLY A N 1
ATOM 649 C CA . GLY A 1 86 ? 3.240 5.966 -6.850 1.00 97.06 86 GLY A CA 1
ATOM 650 C C . GLY A 1 86 ? 3.157 5.086 -8.097 1.00 97.06 86 GLY A C 1
ATOM 651 O O . GLY A 1 86 ? 4.018 5.188 -8.966 1.00 97.06 86 GLY A O 1
ATOM 652 N N . ILE A 1 87 ? 2.097 4.281 -8.233 1.00 97.44 87 ILE A N 1
ATOM 653 C CA . ILE A 1 87 ? 1.862 3.459 -9.433 1.00 97.44 87 ILE A CA 1
ATOM 654 C C . ILE A 1 87 ? 1.627 4.347 -10.661 1.00 97.44 87 ILE A C 1
ATOM 656 O O . ILE A 1 87 ? 2.199 4.091 -11.721 1.00 97.44 87 ILE A O 1
ATOM 660 N N . VAL A 1 88 ? 0.837 5.416 -10.523 1.00 97.50 88 VAL A N 1
ATOM 661 C CA . VAL A 1 88 ? 0.623 6.390 -11.604 1.00 97.50 88 VAL A CA 1
ATOM 662 C C . VAL A 1 88 ? 1.947 7.031 -12.024 1.00 97.50 88 VAL A C 1
ATOM 664 O O . VAL A 1 88 ? 2.240 7.080 -13.214 1.00 97.50 88 VAL A O 1
ATOM 667 N N . ILE A 1 89 ? 2.784 7.456 -11.074 1.00 97.81 89 ILE A N 1
ATOM 668 C CA . ILE A 1 89 ? 4.116 8.014 -11.354 1.00 97.81 89 ILE A CA 1
ATOM 669 C C . ILE A 1 89 ? 4.995 6.985 -12.069 1.00 97.81 89 ILE A C 1
ATOM 671 O O . ILE A 1 89 ? 5.634 7.330 -13.060 1.00 97.81 89 ILE A O 1
ATOM 675 N N . THR A 1 90 ? 5.000 5.726 -11.625 1.00 97.94 90 THR A N 1
ATOM 676 C CA . THR A 1 90 ? 5.729 4.643 -12.297 1.00 97.94 90 THR A CA 1
ATOM 677 C C . THR A 1 90 ? 5.320 4.514 -13.762 1.00 97.94 90 THR A C 1
ATOM 679 O O . THR A 1 90 ? 6.190 4.470 -14.632 1.00 97.94 90 THR A O 1
ATOM 682 N N . ILE A 1 91 ? 4.019 4.530 -14.050 1.00 97.38 91 ILE A N 1
ATOM 683 C CA . ILE A 1 91 ? 3.502 4.459 -15.422 1.00 97.38 91 ILE A CA 1
ATOM 684 C C . ILE A 1 91 ? 3.859 5.726 -16.215 1.00 97.38 91 ILE A C 1
ATOM 686 O O . ILE A 1 91 ? 4.253 5.641 -17.371 1.00 97.38 91 ILE A O 1
ATOM 690 N N . LEU A 1 92 ? 3.778 6.920 -15.624 1.00 97.62 92 LEU A N 1
ATOM 691 C CA . LEU A 1 92 ? 4.156 8.157 -16.319 1.00 97.62 92 LEU A CA 1
ATOM 692 C C . LEU A 1 92 ? 5.648 8.178 -16.681 1.00 97.62 92 LEU A C 1
ATOM 694 O O . LEU A 1 92 ? 6.021 8.554 -17.791 1.00 97.62 92 LEU A O 1
ATOM 698 N N . VAL A 1 93 ? 6.504 7.721 -15.768 1.00 97.88 93 VAL A N 1
ATOM 699 C CA . VAL A 1 93 ? 7.952 7.627 -15.983 1.00 97.88 93 VAL A CA 1
ATOM 700 C C . VAL A 1 93 ? 8.295 6.582 -17.046 1.00 97.88 93 VAL A C 1
ATOM 702 O O . VAL A 1 93 ? 9.287 6.759 -17.754 1.00 97.88 93 VAL A O 1
ATOM 705 N N . SER A 1 94 ? 7.482 5.534 -17.225 1.00 97.00 94 SER A N 1
ATOM 706 C CA . SER A 1 94 ? 7.738 4.509 -18.247 1.00 97.00 94 SER A CA 1
ATOM 707 C C . SER A 1 94 ? 7.689 5.063 -19.671 1.00 97.00 94 SER A C 1
ATOM 709 O O . SER A 1 94 ? 8.410 4.562 -20.530 1.00 97.00 94 SER A O 1
ATOM 711 N N . TYR A 1 95 ? 6.914 6.128 -19.918 1.00 96.38 95 TYR A N 1
ATOM 712 C CA . TYR A 1 95 ? 6.901 6.827 -21.211 1.00 96.38 95 TYR A CA 1
ATOM 713 C C . TYR A 1 95 ? 8.210 7.569 -21.509 1.00 96.38 95 TYR A C 1
ATOM 715 O O . TYR A 1 95 ? 8.521 7.809 -22.672 1.00 96.38 95 TYR A O 1
ATOM 723 N N . LEU A 1 96 ? 8.974 7.933 -20.475 1.00 96.25 96 LEU A N 1
ATOM 724 C CA . LEU A 1 96 ? 10.267 8.603 -20.619 1.00 96.25 96 LEU A CA 1
ATOM 725 C C . LEU A 1 96 ? 11.415 7.591 -20.645 1.00 96.25 96 LEU A C 1
ATOM 727 O O . LEU A 1 96 ? 12.305 7.672 -21.489 1.00 96.25 96 LEU A O 1
ATOM 731 N N . ASN A 1 97 ? 11.421 6.653 -19.694 1.00 96.38 97 ASN A N 1
ATOM 732 C CA . ASN A 1 97 ? 12.469 5.650 -19.554 1.00 96.38 97 ASN A CA 1
ATOM 733 C C . ASN A 1 97 ? 11.976 4.433 -18.751 1.00 96.38 97 ASN A C 1
ATOM 735 O O . ASN A 1 97 ? 11.686 4.524 -17.553 1.00 96.38 97 ASN A O 1
ATOM 739 N N . GLN A 1 98 ? 11.969 3.262 -19.392 1.00 94.44 98 GLN A N 1
ATOM 740 C CA . GLN A 1 98 ? 11.517 2.020 -18.763 1.00 94.44 98 GLN A CA 1
ATOM 741 C C . GLN A 1 98 ? 12.362 1.624 -17.543 1.00 94.44 98 GLN A C 1
ATOM 743 O O . GLN A 1 98 ? 11.801 1.231 -16.519 1.00 94.44 98 GLN A O 1
ATOM 748 N N . ALA A 1 99 ? 13.690 1.751 -17.607 1.00 96.12 99 ALA A N 1
ATOM 749 C CA . ALA A 1 99 ? 14.572 1.399 -16.494 1.00 96.12 99 ALA A CA 1
ATOM 750 C C . ALA A 1 99 ? 14.333 2.310 -15.280 1.00 96.12 99 ALA A C 1
ATOM 752 O O . ALA A 1 99 ? 14.252 1.826 -14.150 1.00 96.12 99 ALA A O 1
ATOM 753 N N . LEU A 1 100 ? 14.127 3.611 -15.512 1.00 97.12 100 LEU A N 1
ATOM 754 C CA . LEU A 1 100 ? 13.791 4.554 -14.445 1.00 97.12 100 LEU A CA 1
ATOM 755 C C . LEU A 1 100 ? 12.434 4.224 -13.807 1.00 97.12 100 LEU A C 1
ATOM 757 O O . LEU A 1 100 ? 12.296 4.294 -12.587 1.00 97.12 100 LEU A O 1
ATOM 761 N N . SER A 1 101 ? 11.451 3.785 -14.599 1.00 97.88 101 SER A N 1
ATOM 762 C CA . SER A 1 101 ? 10.150 3.377 -14.058 1.00 97.88 101 SER A CA 1
ATOM 763 C C . SER A 1 101 ? 10.269 2.188 -13.095 1.00 97.88 101 SER A C 1
ATOM 765 O O . SER A 1 101 ? 9.641 2.189 -12.037 1.00 97.88 101 SER A O 1
ATOM 767 N N . ILE A 1 102 ? 11.155 1.225 -13.374 1.00 97.69 102 ILE A N 1
ATOM 768 C CA . ILE A 1 102 ? 11.423 0.096 -12.468 1.00 97.69 102 ILE A CA 1
ATOM 769 C C . ILE A 1 102 ? 12.023 0.592 -11.146 1.00 97.69 102 ILE A C 1
ATOM 771 O O . ILE A 1 102 ? 11.641 0.099 -10.085 1.00 97.69 102 ILE A O 1
ATOM 775 N N . VAL A 1 103 ? 12.903 1.599 -11.182 1.00 97.81 103 VAL A N 1
ATOM 776 C CA . VAL A 1 103 ? 13.447 2.223 -9.963 1.00 97.81 103 VAL A CA 1
ATOM 777 C C . VAL A 1 103 ? 12.335 2.873 -9.138 1.00 97.81 103 VAL A C 1
ATOM 779 O O . VAL A 1 103 ? 12.275 2.660 -7.929 1.00 97.81 103 VAL A O 1
ATOM 782 N N . THR A 1 104 ? 11.406 3.602 -9.766 1.00 97.56 104 THR A N 1
ATOM 783 C CA . THR A 1 104 ? 10.269 4.191 -9.031 1.00 97.56 104 THR A CA 1
ATOM 784 C C . THR A 1 104 ? 9.373 3.126 -8.391 1.00 97.56 104 THR A C 1
ATOM 786 O O . THR A 1 104 ? 8.981 3.272 -7.233 1.00 97.56 104 THR A O 1
ATOM 789 N N . LEU A 1 105 ? 9.124 2.013 -9.092 1.00 98.31 105 LEU A N 1
ATOM 790 C CA . LEU A 1 105 ? 8.353 0.890 -8.561 1.00 98.31 105 LEU A CA 1
ATOM 791 C C . LEU A 1 105 ? 9.070 0.217 -7.383 1.00 98.31 105 LEU A C 1
ATOM 793 O O . LEU A 1 105 ? 8.432 -0.137 -6.389 1.00 98.31 105 LEU A O 1
ATOM 797 N N . LEU A 1 106 ? 10.394 0.053 -7.470 1.00 98.25 106 LEU A N 1
ATOM 798 C CA . LEU A 1 106 ? 11.221 -0.472 -6.379 1.00 98.25 106 LEU A CA 1
ATOM 799 C C . LEU A 1 106 ? 11.129 0.412 -5.138 1.00 98.25 106 LEU A C 1
ATOM 801 O O . LEU A 1 106 ? 10.875 -0.103 -4.051 1.00 98.25 106 LEU A O 1
ATOM 805 N N . LEU A 1 107 ? 11.278 1.729 -5.298 1.00 97.88 107 LEU A N 1
ATOM 806 C CA . LEU A 1 107 ? 11.160 2.681 -4.192 1.00 97.88 107 LEU A CA 1
ATOM 807 C C . LEU A 1 107 ? 9.780 2.595 -3.532 1.00 97.88 107 LEU A C 1
ATOM 809 O O . LEU A 1 107 ? 9.691 2.467 -2.310 1.00 97.88 107 LEU A O 1
ATOM 813 N N . LEU A 1 108 ? 8.709 2.571 -4.330 1.00 97.94 108 LEU A N 1
ATOM 814 C CA . LEU A 1 108 ? 7.347 2.410 -3.823 1.00 97.94 108 LEU A CA 1
ATOM 815 C C . LEU A 1 108 ? 7.162 1.097 -3.045 1.00 97.94 108 LEU A C 1
ATOM 817 O O . LEU A 1 108 ? 6.527 1.064 -1.984 1.00 97.94 108 LEU A O 1
ATOM 821 N N . THR A 1 109 ? 7.724 0.010 -3.573 1.00 98.25 109 THR A N 1
ATOM 822 C CA . THR A 1 109 ? 7.663 -1.320 -2.957 1.00 98.25 109 THR A CA 1
ATOM 823 C C . THR A 1 109 ? 8.387 -1.329 -1.616 1.00 98.25 109 THR A C 1
ATOM 825 O O . THR A 1 109 ? 7.814 -1.762 -0.618 1.00 98.25 109 THR A O 1
ATOM 828 N N . ILE A 1 110 ? 9.601 -0.778 -1.558 1.00 98.12 110 ILE A N 1
ATOM 829 C CA . ILE A 1 110 ? 10.394 -0.673 -0.328 1.00 98.12 110 ILE A CA 1
ATOM 830 C C . ILE A 1 110 ? 9.654 0.162 0.722 1.00 98.12 110 ILE A C 1
ATOM 832 O O . ILE A 1 110 ? 9.492 -0.287 1.856 1.00 98.12 110 ILE A O 1
ATOM 836 N N . LEU A 1 111 ? 9.136 1.337 0.354 1.00 96.94 111 LEU A N 1
ATOM 837 C CA . LEU A 1 111 ? 8.390 2.195 1.280 1.00 96.94 111 LEU A CA 1
ATOM 838 C C . LEU A 1 111 ? 7.116 1.519 1.807 1.00 96.94 111 LEU A C 1
ATOM 840 O O . LEU A 1 111 ? 6.752 1.682 2.975 1.00 96.94 111 LEU A O 1
ATOM 844 N N . THR A 1 112 ? 6.456 0.714 0.972 1.00 96.69 112 THR A N 1
ATOM 845 C CA . THR A 1 112 ? 5.306 -0.093 1.393 1.00 96.69 112 THR A CA 1
ATOM 846 C C . THR A 1 112 ? 5.708 -1.160 2.408 1.00 96.69 112 THR A C 1
ATOM 848 O O . THR A 1 112 ? 5.037 -1.304 3.431 1.00 96.69 112 THR A O 1
ATOM 851 N N . VAL A 1 113 ? 6.784 -1.904 2.141 1.00 97.75 113 VAL A N 1
ATOM 852 C CA . VAL A 1 113 ? 7.303 -2.938 3.051 1.00 97.75 113 VAL A CA 1
ATOM 853 C C . VAL A 1 113 ? 7.676 -2.314 4.394 1.00 97.75 113 VAL A C 1
ATOM 855 O O . VAL A 1 113 ? 7.248 -2.800 5.440 1.00 97.75 113 VAL A O 1
ATOM 858 N N . ILE A 1 114 ? 8.400 -1.192 4.372 1.00 96.94 114 ILE A N 1
ATOM 859 C CA . ILE A 1 114 ? 8.765 -0.440 5.579 1.00 96.94 114 ILE A CA 1
ATOM 860 C C . ILE A 1 114 ? 7.509 0.001 6.335 1.00 96.94 114 ILE A C 1
ATOM 862 O O . ILE A 1 114 ? 7.441 -0.146 7.554 1.00 96.94 114 ILE A O 1
ATOM 866 N N . THR A 1 115 ? 6.489 0.495 5.629 1.00 95.06 115 THR A N 1
ATOM 867 C CA . THR A 1 115 ? 5.220 0.894 6.253 1.00 95.06 115 THR A CA 1
ATOM 868 C C . THR A 1 115 ? 4.528 -0.281 6.940 1.00 95.06 115 THR A C 1
ATOM 870 O O . THR A 1 115 ? 4.050 -0.127 8.065 1.00 95.06 115 THR A O 1
ATOM 873 N N . PHE A 1 116 ? 4.500 -1.456 6.306 1.00 95.56 116 PHE A N 1
ATOM 874 C CA . PHE A 1 116 ? 3.963 -2.665 6.926 1.00 95.56 116 PHE A CA 1
ATOM 875 C C . PHE A 1 116 ? 4.737 -3.038 8.193 1.00 95.56 116 PHE A C 1
ATOM 877 O O . PHE A 1 116 ? 4.122 -3.186 9.248 1.00 95.56 116 PHE A O 1
ATOM 884 N N . ILE A 1 117 ? 6.067 -3.137 8.109 1.00 96.44 117 ILE A N 1
ATOM 885 C CA . ILE A 1 117 ? 6.919 -3.509 9.248 1.00 96.44 117 ILE A CA 1
ATOM 886 C C . ILE A 1 117 ? 6.726 -2.523 10.403 1.00 96.44 117 ILE A C 1
ATOM 888 O O . ILE A 1 117 ? 6.532 -2.943 11.542 1.00 96.44 117 ILE A O 1
ATOM 892 N N . HIS A 1 118 ? 6.710 -1.220 10.116 1.00 94.06 118 HIS A N 1
ATOM 893 C CA . HIS A 1 118 ? 6.499 -0.190 11.129 1.00 94.06 118 HIS A CA 1
ATOM 894 C C . HIS A 1 118 ? 5.136 -0.346 11.822 1.00 94.06 118 HIS A C 1
ATOM 896 O O . HIS A 1 118 ? 5.085 -0.381 13.052 1.00 94.06 118 HIS A O 1
ATOM 902 N N . ARG A 1 119 ? 4.043 -0.509 11.059 1.00 92.81 119 ARG A N 1
ATOM 903 C CA . ARG A 1 119 ? 2.701 -0.748 11.625 1.00 92.81 119 ARG A CA 1
ATOM 904 C C . ARG A 1 119 ? 2.660 -2.016 12.473 1.00 92.81 119 ARG A C 1
ATOM 906 O O . ARG A 1 119 ? 2.085 -2.002 13.557 1.00 92.81 119 ARG A O 1
ATOM 913 N N . PHE A 1 120 ? 3.282 -3.087 11.991 1.00 94.62 120 PHE A N 1
ATOM 914 C CA . PHE A 1 120 ? 3.296 -4.381 12.661 1.00 94.62 120 PHE A CA 1
ATOM 915 C C . PHE A 1 120 ? 4.036 -4.330 14.002 1.00 94.62 120 PHE A C 1
ATOM 917 O O . PHE A 1 120 ? 3.468 -4.703 15.027 1.00 94.62 120 PHE A O 1
ATOM 924 N N . LEU A 1 121 ? 5.266 -3.807 14.016 1.00 94.88 121 LEU A N 1
ATOM 925 C CA . LEU A 1 121 ? 6.059 -3.670 15.241 1.00 94.88 121 LEU A CA 1
ATOM 926 C C . LEU A 1 121 ? 5.395 -2.718 16.239 1.00 94.88 121 LEU A C 1
ATOM 928 O O . LEU A 1 121 ? 5.356 -3.007 17.436 1.00 94.88 121 LEU A O 1
ATOM 932 N N . TYR A 1 122 ? 4.821 -1.613 15.753 1.00 93.00 122 TYR A N 1
ATOM 933 C CA . TYR A 1 122 ? 4.067 -0.702 16.606 1.00 93.00 122 TYR A CA 1
ATOM 934 C C . TYR A 1 122 ? 2.874 -1.412 17.257 1.00 93.00 122 TYR A C 1
ATOM 936 O O . TYR A 1 122 ? 2.694 -1.312 18.472 1.00 93.00 122 TYR A O 1
ATOM 944 N N . ALA A 1 123 ? 2.085 -2.156 16.475 1.00 92.56 123 ALA A N 1
ATOM 945 C CA . ALA A 1 123 ? 0.929 -2.890 16.978 1.00 92.56 123 ALA A CA 1
ATOM 946 C C . ALA A 1 123 ? 1.323 -3.914 18.052 1.00 92.56 123 ALA A C 1
ATOM 948 O O . ALA A 1 123 ? 0.707 -3.914 19.114 1.00 92.56 123 ALA A O 1
ATOM 949 N N . LEU A 1 124 ? 2.374 -4.714 17.822 1.00 94.12 124 LEU A N 1
ATOM 950 C CA . LEU A 1 124 ? 2.897 -5.649 18.827 1.00 94.12 124 LEU A CA 1
ATOM 951 C C . LEU A 1 124 ? 3.270 -4.921 20.123 1.00 94.12 124 LEU A C 1
ATOM 953 O O . LEU A 1 124 ? 2.723 -5.221 21.179 1.00 94.12 124 LEU A O 1
ATOM 957 N N . SER A 1 125 ? 4.084 -3.865 20.023 1.00 93.00 125 SER A N 1
ATOM 958 C CA . SER A 1 125 ? 4.541 -3.112 21.199 1.00 93.00 125 SER A CA 1
ATOM 959 C C . SER A 1 125 ? 3.405 -2.505 22.033 1.00 93.00 125 SER A C 1
ATOM 961 O O . SER A 1 125 ? 3.559 -2.293 23.233 1.00 93.00 125 SER A O 1
ATOM 963 N N . LYS A 1 126 ? 2.264 -2.176 21.416 1.00 91.00 126 LYS A N 1
ATOM 964 C CA . LYS A 1 126 ? 1.116 -1.573 22.107 1.00 91.00 126 LYS A CA 1
ATOM 965 C C . LYS A 1 126 ? 0.128 -2.595 22.645 1.00 91.00 126 LYS A C 1
ATOM 967 O O . LYS A 1 126 ? -0.566 -2.271 23.605 1.00 91.00 126 LYS A O 1
ATOM 972 N N . LEU A 1 127 ? 0.053 -3.780 22.045 1.00 88.31 127 LEU A N 1
ATOM 973 C CA . LEU A 1 127 ? -0.754 -4.880 22.568 1.00 88.31 127 LEU A CA 1
ATOM 974 C C . LEU A 1 127 ? -0.081 -5.540 23.770 1.00 88.31 127 LEU A C 1
ATOM 976 O O . LEU A 1 127 ? -0.777 -5.840 24.728 1.00 88.31 127 LEU A O 1
ATOM 980 N N . ASP A 1 128 ? 1.245 -5.678 23.760 1.00 81.19 128 ASP A N 1
ATOM 981 C CA . ASP A 1 128 ? 1.995 -6.285 24.871 1.00 81.19 128 ASP A CA 1
ATOM 982 C C . ASP A 1 128 ? 1.979 -5.427 26.154 1.00 81.19 128 ASP A C 1
ATOM 984 O O . ASP A 1 128 ? 2.252 -5.920 27.243 1.00 81.19 128 ASP A O 1
ATOM 988 N N . ASN A 1 129 ? 1.662 -4.132 26.031 1.00 68.12 129 ASN A N 1
ATOM 989 C CA . ASN A 1 129 ? 1.602 -3.166 27.134 1.00 68.12 129 ASN A CA 1
ATOM 990 C C . ASN A 1 129 ? 0.168 -2.907 27.656 1.00 68.12 129 ASN A C 1
ATOM 992 O O . ASN A 1 129 ? -0.053 -1.905 28.344 1.00 68.12 129 ASN A O 1
ATOM 996 N N . ARG A 1 130 ? -0.809 -3.750 27.301 1.00 56.94 130 ARG A N 1
ATOM 997 C CA . ARG A 1 130 ? -2.191 -3.725 27.815 1.00 56.94 130 ARG A CA 1
ATOM 998 C C . ARG A 1 130 ? -2.483 -4.983 28.619 1.00 56.94 130 ARG A C 1
ATOM 1000 O O . ARG A 1 130 ? -3.215 -4.843 29.621 1.00 56.94 130 ARG A O 1
#

Secondary structure (DSSP, 8-state):
-HHHHHHHHHHTT---HHHHHHHHHHHHHHHHHHHHTTTTTT--HHHHHHHHHHHHHHHHHHHHHHHTT---TT--S--HHHHHHHHHHHHHHHTT-HHHHHHHHHHHHHHHHHHHHHHHHHHHHHHTT-

pLDDT: mean 88.26, std 13.93, range [43.5, 98.62]

Organism: Staphylothermus marinus (NCBI:txid2280)

Radius of gyration: 16.41 Å; chains: 1; bounding box: 40×26×49 Å

InterPro domains:
  IPR000462 CDP-alcohol phosphatidyltransferase [PF01066] (1-107)
  IPR043130 CDP-alcohol phosphatidyltransferase, transmembrane domain [G3DSA:1.20.120.1760] (1-128)
  IPR048254 CDP-alcoho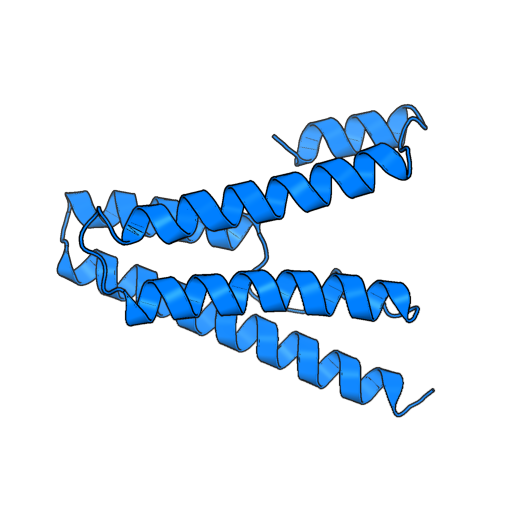l phosphatidyltransferase, conserved site [PS00379] (5-27)